Protein AF-U2PV22-F1 (afdb_monomer_lite)

Sequence (149 aa):
MSQPDRRPVLLIRPDGNERDARALDDHGIASATDPYLVTRPCDDPMPAHRFVGLLAAAGPQTALIITSPRTWGHLESVAGRGPLERALSSALDQRIRVLVTGRGTRGALPGPLAERAETAPNAEALVELLNGTVLPRLRALPVPAVDPV

Organism: NCBI:txid553198

pLDDT: mean 87.97, std 14.61, range [39.97, 97.81]

Secondary structure (DSSP, 8-state):
-PPP---PEEE--SS-HHHHHHHHHTTT--EEE---------S--HHHHHHHHHHHT--TT-EEEE--TTHHHHHHHHH-HHHHHHHHHHHHHTT-EEEEEHHHHHHTS-HHHHHHEEEESSHHHHHHHHHT--PPPPPPPPPP-----

InterPro domains:
  IPR036108 Tetrapyrrole biosynthesis, uroporphyrinogen III synthase superfamily [SSF69618] (8-135)

Radius of gyration: 22.02 Å; chains: 1; bounding box: 51×24×88 Å

Foldseek 3Di:
DDPPPQPEAEAADLDDSVVVCVVCVVVVHHYDYDHPDHDAADPDLVVLLVVLVCLLVAAQQAEAEEEDLVVPVRSCVRNNPVSNVNSPVNNVVRVHQYEYAPPSNLVSDDPSNSVRYDYDPHDVRSVVVVVPDDGDDPPPDPDPPDDDD

Structure (mmCIF, N/CA/C/O backbone):
data_AF-U2PV22-F1
#
_entry.id   AF-U2PV22-F1
#
loop_
_atom_site.group_PDB
_atom_site.id
_atom_site.type_symbol
_atom_site.label_atom_id
_atom_site.label_alt_id
_atom_site.label_comp_id
_atom_site.label_asym_id
_atom_site.label_entity_id
_atom_site.label_seq_id
_atom_site.pdbx_PDB_ins_code
_atom_site.Cartn_x
_atom_site.Cartn_y
_atom_site.Cartn_z
_atom_site.occupancy
_atom_site.B_iso_or_equiv
_atom_site.auth_seq_id
_atom_site.auth_comp_id
_atom_site.auth_asym_id
_atom_site.auth_atom_id
_atom_site.pdbx_PDB_model_num
ATOM 1 N N . MET A 1 1 ? 19.759 -4.604 -44.855 1.00 39.97 1 MET A N 1
ATOM 2 C CA . MET A 1 1 ? 18.825 -4.817 -43.731 1.00 39.97 1 MET A CA 1
ATOM 3 C C . MET A 1 1 ? 19.148 -3.769 -42.682 1.00 39.97 1 MET A C 1
ATOM 5 O O . MET A 1 1 ? 20.204 -3.862 -42.070 1.00 39.97 1 MET A O 1
ATOM 9 N N . SER A 1 2 ? 18.337 -2.718 -42.566 1.00 47.09 2 SER A N 1
ATOM 10 C CA . SER A 1 2 ? 18.538 -1.675 -41.554 1.00 47.09 2 SER A CA 1
ATOM 11 C C . SER A 1 2 ? 18.325 -2.287 -40.170 1.00 47.09 2 SER A C 1
ATOM 13 O O . SER A 1 2 ? 17.329 -2.983 -39.973 1.00 47.09 2 SER A O 1
ATOM 15 N N . GLN A 1 3 ? 19.275 -2.098 -39.248 1.00 56.53 3 GLN A N 1
ATOM 16 C CA . GLN A 1 3 ? 19.107 -2.537 -37.861 1.00 56.53 3 GLN A CA 1
ATOM 17 C C . GLN A 1 3 ? 17.791 -1.968 -37.310 1.00 56.53 3 GLN A C 1
ATOM 19 O O . GLN A 1 3 ? 17.496 -0.801 -37.587 1.00 56.53 3 GLN A O 1
ATOM 24 N N . PRO A 1 4 ? 17.002 -2.756 -36.554 1.00 55.16 4 PRO A N 1
ATOM 25 C CA . PRO A 1 4 ? 15.862 -2.205 -35.841 1.00 55.16 4 PRO A CA 1
ATOM 26 C C . PRO A 1 4 ? 16.376 -1.063 -34.967 1.00 55.16 4 PRO A C 1
ATOM 28 O O . PRO A 1 4 ? 17.375 -1.219 -34.266 1.00 55.16 4 PRO A O 1
ATOM 31 N N . ASP A 1 5 ? 15.732 0.091 -35.093 1.00 56.69 5 ASP A N 1
ATOM 32 C CA . ASP A 1 5 ? 16.011 1.322 -34.364 1.00 56.69 5 ASP A CA 1
ATOM 33 C C . ASP A 1 5 ? 15.972 1.019 -32.853 1.00 56.69 5 ASP A C 1
ATOM 35 O O . ASP A 1 5 ? 14.906 0.996 -32.236 1.00 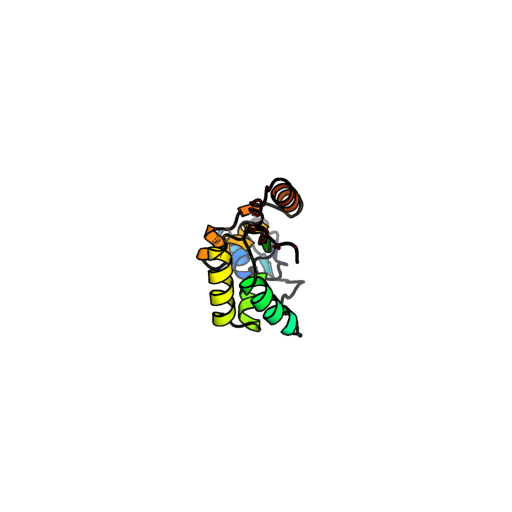56.69 5 ASP A O 1
ATOM 39 N N . ARG A 1 6 ? 17.131 0.667 -32.271 1.00 59.41 6 ARG A N 1
ATOM 40 C CA . ARG A 1 6 ? 17.318 0.316 -30.854 1.00 59.41 6 ARG A CA 1
ATOM 41 C C . ARG A 1 6 ? 17.215 1.589 -30.023 1.00 59.41 6 ARG A C 1
ATOM 43 O O . ARG A 1 6 ? 18.209 2.042 -29.465 1.00 59.41 6 ARG A O 1
ATOM 50 N N . ARG A 1 7 ? 16.035 2.203 -29.974 1.00 61.44 7 ARG A N 1
ATOM 51 C CA . ARG A 1 7 ? 15.789 3.349 -29.096 1.00 61.44 7 ARG A CA 1
ATOM 52 C C . ARG A 1 7 ? 15.934 2.856 -27.657 1.00 61.44 7 ARG A C 1
ATOM 54 O O . ARG A 1 7 ? 15.124 2.028 -27.240 1.00 61.44 7 ARG A O 1
ATOM 61 N N . PRO A 1 8 ? 16.968 3.290 -26.923 1.00 82.75 8 PRO A N 1
ATOM 62 C CA . PRO A 1 8 ? 17.209 2.773 -25.590 1.00 82.75 8 PRO A CA 1
ATOM 63 C C . PRO A 1 8 ? 16.099 3.259 -24.652 1.00 82.75 8 PRO A C 1
ATOM 65 O O . PRO A 1 8 ? 15.807 4.453 -24.588 1.00 82.75 8 PRO A O 1
ATOM 68 N N . VAL A 1 9 ? 15.469 2.332 -23.934 1.00 92.81 9 VAL A N 1
ATOM 69 C CA . VAL A 1 9 ? 14.504 2.641 -22.870 1.00 92.81 9 VAL A CA 1
ATOM 70 C C . VAL A 1 9 ? 15.265 2.891 -21.571 1.00 92.81 9 VAL A C 1
ATOM 72 O O . VAL A 1 9 ? 16.083 2.066 -21.172 1.00 92.81 9 VAL A O 1
ATOM 75 N N . LEU A 1 10 ? 14.989 4.004 -20.889 1.00 94.06 10 LEU A N 1
ATOM 76 C CA . LEU A 1 10 ? 15.550 4.275 -19.565 1.00 94.06 10 LEU A CA 1
ATOM 77 C C . LEU A 1 10 ? 14.578 3.821 -18.470 1.00 94.06 10 LEU A C 1
ATOM 79 O O . LEU A 1 10 ? 13.428 4.259 -18.425 1.00 94.06 10 LEU A O 1
ATOM 83 N N . LEU A 1 11 ? 15.050 2.956 -17.578 1.00 95.50 11 LEU A N 1
ATOM 84 C CA . LEU A 1 11 ? 14.308 2.435 -16.437 1.00 95.50 11 LEU A CA 1
ATOM 85 C C . LEU A 1 11 ? 14.779 3.144 -15.165 1.00 95.50 11 LEU A C 1
ATOM 87 O O . LEU A 1 11 ? 15.894 2.924 -14.698 1.00 95.50 11 LEU A O 1
ATOM 91 N N . ILE A 1 12 ? 13.919 4.011 -14.627 1.00 95.12 12 ILE A N 1
ATOM 92 C CA . ILE A 1 12 ? 14.259 4.939 -13.532 1.00 95.12 12 ILE A CA 1
ATOM 93 C C . ILE A 1 12 ? 13.533 4.632 -12.218 1.00 95.12 12 ILE A C 1
ATOM 95 O O . ILE A 1 12 ? 13.508 5.460 -11.303 1.00 95.12 12 ILE A O 1
ATOM 99 N N . ARG A 1 13 ? 12.857 3.481 -12.124 1.00 92.44 13 ARG A N 1
ATOM 100 C CA . ARG A 1 13 ? 12.053 3.155 -10.942 1.00 92.44 13 ARG A CA 1
ATOM 101 C C . ARG A 1 13 ? 12.965 2.917 -9.736 1.00 92.44 13 ARG A C 1
ATOM 103 O O . ARG A 1 13 ? 14.094 2.473 -9.917 1.00 92.44 13 ARG A O 1
ATOM 110 N N . PRO A 1 14 ? 12.481 3.129 -8.502 1.00 91.44 14 PRO A N 1
ATOM 111 C CA . PRO A 1 14 ? 13.245 2.753 -7.313 1.00 91.44 14 PRO A CA 1
ATOM 112 C C . PRO A 1 14 ? 13.442 1.236 -7.166 1.00 91.44 14 PRO A C 1
ATOM 114 O O . PRO A 1 14 ? 14.341 0.799 -6.460 1.00 91.44 14 PRO A O 1
ATOM 117 N N . ASP A 1 15 ? 12.583 0.431 -7.794 1.00 88.44 15 ASP A N 1
ATOM 118 C CA . ASP A 1 15 ? 12.596 -1.028 -7.747 1.00 88.44 15 ASP A CA 1
ATOM 119 C C . ASP A 1 15 ? 11.967 -1.641 -9.008 1.00 88.44 15 ASP A C 1
ATOM 121 O O . ASP A 1 15 ? 11.174 -1.010 -9.717 1.00 88.44 15 ASP A O 1
ATOM 125 N N . GLY A 1 16 ? 12.296 -2.908 -9.271 1.00 88.81 16 GLY A N 1
ATOM 126 C CA . GLY A 1 16 ? 11.682 -3.704 -10.334 1.00 88.81 16 GLY A CA 1
ATOM 127 C C . GLY A 1 16 ? 12.218 -3.435 -11.741 1.00 88.81 16 GLY A C 1
ATOM 128 O O . GLY A 1 16 ? 11.720 -4.051 -12.684 1.00 88.81 16 GLY A O 1
ATOM 129 N N . ASN A 1 17 ? 13.238 -2.582 -11.888 1.00 93.50 17 ASN A N 1
ATOM 130 C CA . ASN A 1 17 ? 13.869 -2.316 -13.182 1.00 93.50 17 ASN A CA 1
ATOM 131 C C . ASN A 1 17 ? 14.445 -3.594 -13.803 1.00 93.50 17 ASN A C 1
ATOM 133 O O . ASN A 1 17 ? 14.367 -3.758 -15.008 1.00 93.50 17 ASN A O 1
ATOM 137 N N . GLU A 1 18 ? 14.959 -4.542 -13.014 1.00 94.06 18 GLU A N 1
ATOM 138 C CA . GLU A 1 18 ? 15.535 -5.790 -13.534 1.00 94.06 18 GLU A CA 1
ATOM 139 C C . GLU A 1 18 ? 14.473 -6.677 -14.188 1.00 94.06 18 GLU A C 1
ATOM 141 O O . GLU A 1 18 ? 14.730 -7.327 -15.201 1.00 94.06 18 GLU A O 1
ATOM 146 N N . ARG A 1 19 ? 13.267 -6.710 -13.611 1.00 94.25 19 ARG A N 1
ATOM 147 C CA . ARG A 1 19 ? 12.131 -7.438 -14.183 1.00 94.25 19 ARG A CA 1
ATOM 148 C C . ARG A 1 19 ? 11.674 -6.779 -15.482 1.00 94.25 19 ARG A C 1
ATOM 150 O O . ARG A 1 19 ? 11.439 -7.485 -16.458 1.00 94.25 19 ARG A O 1
ATOM 157 N N . ASP A 1 20 ? 11.548 -5.456 -15.477 1.00 94.56 20 ASP A N 1
ATOM 158 C CA . ASP A 1 20 ? 11.103 -4.697 -16.646 1.00 94.56 20 ASP A CA 1
ATOM 159 C C . ASP A 1 20 ? 12.157 -4.765 -17.771 1.00 94.56 20 ASP A C 1
ATOM 161 O O . ASP A 1 20 ? 11.803 -4.973 -18.927 1.00 94.56 20 ASP A O 1
ATOM 165 N N . ALA A 1 21 ? 13.452 -4.716 -17.437 1.00 94.81 21 ALA A N 1
ATOM 166 C CA . ALA A 1 21 ? 14.562 -4.880 -18.376 1.00 94.81 21 ALA A CA 1
ATOM 167 C C . ALA A 1 21 ? 14.540 -6.250 -19.062 1.00 94.81 21 ALA A C 1
ATOM 169 O O . ALA A 1 21 ? 14.687 -6.317 -20.278 1.00 94.81 21 ALA A O 1
ATOM 170 N N . ARG A 1 22 ? 14.306 -7.333 -18.306 1.00 95.62 22 ARG A N 1
ATOM 171 C CA . ARG A 1 22 ? 14.160 -8.686 -18.874 1.00 95.62 22 ARG A CA 1
ATOM 172 C C . ARG A 1 22 ? 12.978 -8.771 -19.835 1.00 95.62 22 ARG A C 1
ATOM 174 O O . ARG A 1 22 ? 13.134 -9.278 -20.933 1.00 95.62 22 ARG A O 1
ATOM 181 N N . ALA A 1 23 ? 11.828 -8.217 -19.454 1.00 95.00 23 ALA A N 1
ATOM 182 C CA . ALA A 1 23 ? 10.655 -8.210 -20.324 1.00 95.00 23 ALA A CA 1
ATOM 183 C C . ALA A 1 23 ? 10.887 -7.405 -21.617 1.00 95.00 23 ALA A C 1
ATOM 185 O O . ALA A 1 23 ? 10.382 -7.772 -22.672 1.00 95.00 23 ALA A O 1
ATOM 186 N N . LEU A 1 24 ? 11.650 -6.309 -21.553 1.00 93.81 24 LEU A N 1
ATOM 187 C CA . LEU A 1 24 ? 12.046 -5.544 -22.738 1.00 93.81 24 LEU A CA 1
ATOM 188 C C . LEU A 1 24 ? 13.024 -6.332 -23.624 1.00 93.81 24 LEU A C 1
ATOM 190 O O . LEU A 1 24 ? 12.857 -6.346 -24.845 1.00 93.81 24 LEU A O 1
ATOM 194 N N . ASP A 1 25 ? 13.992 -7.021 -23.019 1.00 93.25 25 ASP A N 1
ATOM 195 C CA . ASP A 1 25 ? 14.964 -7.866 -23.723 1.00 93.25 25 ASP A CA 1
ATOM 196 C C . ASP A 1 25 ? 14.292 -9.047 -24.444 1.00 93.25 25 ASP A C 1
ATOM 198 O O . ASP A 1 25 ? 14.596 -9.300 -25.610 1.00 93.25 25 ASP A O 1
ATOM 202 N N . ASP A 1 26 ? 13.276 -9.668 -23.828 1.00 94.88 26 ASP A N 1
ATOM 203 C CA . ASP A 1 26 ? 12.441 -10.717 -24.442 1.00 94.88 26 ASP A CA 1
ATOM 204 C C . ASP A 1 26 ? 11.746 -10.244 -25.741 1.00 94.88 26 ASP A C 1
ATOM 206 O O . ASP A 1 26 ? 11.368 -11.049 -26.596 1.00 94.88 26 ASP A O 1
ATOM 210 N N . HIS A 1 27 ? 11.601 -8.927 -25.920 1.00 92.38 27 HIS A N 1
ATOM 211 C CA . HIS A 1 27 ? 11.053 -8.285 -27.117 1.00 92.38 27 HIS A CA 1
ATOM 212 C C . HIS A 1 27 ? 12.115 -7.589 -27.990 1.00 92.38 27 HIS A C 1
ATOM 214 O O . HIS A 1 27 ? 11.768 -6.878 -28.936 1.00 92.38 27 HIS A O 1
ATOM 220 N N . GLY A 1 28 ? 13.407 -7.787 -27.707 1.00 92.06 28 GLY A N 1
ATOM 221 C CA . GLY A 1 28 ? 14.520 -7.187 -28.447 1.00 92.06 28 GLY A CA 1
ATOM 222 C C . GLY A 1 28 ? 14.676 -5.676 -28.236 1.00 92.06 28 GLY A C 1
ATOM 223 O O . GLY A 1 28 ? 15.291 -5.001 -29.068 1.00 92.06 28 GLY A O 1
ATOM 224 N N . ILE A 1 29 ? 14.113 -5.132 -27.154 1.00 91.88 29 ILE A N 1
ATOM 225 C CA . ILE A 1 29 ? 14.158 -3.708 -26.820 1.00 91.88 29 ILE A CA 1
ATOM 226 C C . ILE A 1 29 ? 15.312 -3.463 -25.846 1.00 91.88 29 ILE A C 1
ATOM 228 O O . ILE A 1 29 ? 15.295 -3.908 -24.701 1.00 91.88 29 ILE A O 1
ATOM 232 N N . ALA A 1 30 ? 16.315 -2.706 -26.291 1.00 92.50 30 ALA A N 1
ATOM 233 C CA . ALA A 1 30 ? 17.436 -2.325 -25.442 1.00 92.50 30 ALA A CA 1
ATOM 234 C C . ALA A 1 30 ? 16.975 -1.392 -24.310 1.00 92.50 30 ALA A C 1
ATOM 236 O O . ALA A 1 30 ? 16.254 -0.420 -24.551 1.00 92.50 30 ALA A O 1
ATOM 237 N N . SER A 1 31 ? 17.437 -1.652 -23.087 1.00 94.38 31 SER A N 1
ATOM 238 C CA . SER A 1 31 ? 17.157 -0.801 -21.930 1.00 94.38 31 SER A CA 1
ATOM 239 C C . SER A 1 31 ? 18.395 -0.543 -21.073 1.00 94.38 31 SER A C 1
ATOM 241 O O . SER A 1 31 ? 19.327 -1.345 -21.040 1.00 94.38 31 SER A O 1
ATOM 243 N N . ALA A 1 32 ? 18.400 0.602 -20.393 1.00 94.00 32 ALA A N 1
ATOM 244 C CA . ALA A 1 32 ? 19.386 0.988 -19.393 1.00 94.00 32 ALA A CA 1
ATOM 245 C C . ALA A 1 32 ? 18.672 1.270 -18.067 1.00 94.00 32 ALA A C 1
ATOM 247 O O . ALA A 1 32 ? 17.592 1.856 -18.053 1.00 94.00 32 ALA A O 1
ATOM 248 N N . THR A 1 33 ? 19.268 0.847 -16.954 1.00 93.69 33 THR A N 1
ATOM 249 C CA . THR A 1 33 ? 18.731 1.079 -15.607 1.00 93.69 33 THR A CA 1
ATOM 250 C C . THR A 1 33 ? 19.492 2.224 -14.948 1.00 93.69 33 THR A C 1
ATOM 252 O O . THR A 1 33 ? 20.709 2.139 -14.815 1.00 93.69 33 THR A O 1
ATOM 255 N N . ASP A 1 34 ? 18.774 3.275 -14.550 1.00 93.19 34 ASP A N 1
ATOM 256 C CA . ASP A 1 34 ? 19.312 4.478 -13.896 1.00 93.19 34 ASP A CA 1
ATOM 257 C C . ASP A 1 34 ? 18.319 4.983 -12.824 1.00 93.19 34 ASP A C 1
ATOM 259 O O . ASP A 1 34 ? 17.513 5.883 -13.077 1.00 93.19 34 ASP A O 1
ATOM 263 N N . PRO A 1 35 ? 18.258 4.337 -11.644 1.00 92.19 35 PRO A N 1
ATOM 264 C CA . PRO A 1 35 ? 17.278 4.664 -10.615 1.00 92.19 35 PRO A CA 1
ATOM 265 C C . PRO A 1 35 ? 17.599 6.003 -9.938 1.00 92.19 35 PRO A C 1
ATOM 267 O O . PRO A 1 35 ? 18.647 6.163 -9.316 1.00 92.19 35 PRO A O 1
ATOM 270 N N . TYR A 1 36 ? 16.647 6.941 -9.958 1.00 91.50 36 TYR A N 1
ATOM 271 C CA . TYR A 1 36 ? 16.790 8.241 -9.276 1.00 91.50 36 TYR A CA 1
ATOM 272 C C . TYR A 1 36 ? 16.239 8.275 -7.851 1.00 91.50 36 TYR A C 1
ATOM 274 O O . TYR A 1 36 ? 16.369 9.278 -7.152 1.00 91.50 36 TYR A O 1
ATOM 282 N N . LEU A 1 37 ? 15.602 7.192 -7.411 1.00 91.69 37 LEU A N 1
ATOM 283 C CA . LEU A 1 37 ? 15.026 7.077 -6.081 1.00 91.69 37 LEU A CA 1
ATOM 284 C C . LEU A 1 37 ? 15.506 5.789 -5.431 1.00 91.69 37 LEU A C 1
ATOM 286 O O . LEU A 1 37 ? 15.515 4.734 -6.056 1.00 91.69 37 LEU A O 1
ATOM 290 N N . VAL A 1 38 ? 15.829 5.875 -4.145 1.00 89.81 38 VAL A N 1
ATOM 291 C CA . VAL A 1 38 ? 16.040 4.712 -3.285 1.00 89.81 38 VAL A CA 1
ATOM 292 C C . VAL A 1 38 ? 15.004 4.769 -2.180 1.00 89.81 38 VAL A C 1
ATOM 294 O O . VAL A 1 38 ? 14.802 5.803 -1.544 1.00 89.81 38 VAL A O 1
ATOM 297 N N . THR A 1 39 ? 14.340 3.647 -1.943 1.00 91.06 39 THR A N 1
ATOM 298 C CA . THR A 1 39 ? 13.381 3.509 -0.852 1.00 91.06 39 THR A CA 1
ATOM 299 C C . THR A 1 39 ? 13.976 2.629 0.229 1.00 91.06 39 THR A C 1
ATOM 301 O O . THR A 1 39 ? 14.392 1.508 -0.049 1.00 91.06 39 THR A O 1
ATOM 304 N N . ARG A 1 40 ? 13.969 3.122 1.464 1.00 91.88 40 ARG A N 1
ATOM 305 C CA . ARG A 1 40 ? 14.396 2.385 2.654 1.00 91.88 40 ARG A CA 1
ATOM 306 C C . ARG A 1 40 ? 13.424 2.655 3.804 1.00 91.88 40 ARG A C 1
ATOM 308 O O . ARG A 1 40 ? 12.727 3.675 3.756 1.00 91.88 40 ARG A O 1
ATOM 315 N N . PRO A 1 41 ? 13.355 1.784 4.821 1.00 92.62 41 PRO A N 1
ATOM 316 C CA . PRO A 1 41 ? 12.639 2.104 6.047 1.00 92.62 41 PRO A CA 1
ATOM 317 C C . PRO A 1 41 ? 13.163 3.397 6.689 1.00 92.62 41 PRO A C 1
ATOM 319 O O . PRO A 1 41 ? 14.330 3.761 6.512 1.00 92.62 41 PRO A O 1
ATOM 322 N N . CYS A 1 42 ? 12.293 4.091 7.423 1.00 91.00 42 CYS A N 1
ATOM 323 C CA . CYS A 1 42 ? 12.686 5.250 8.222 1.00 91.00 42 CYS A CA 1
ATOM 324 C C . CYS A 1 42 ? 13.706 4.845 9.297 1.00 91.00 42 CYS A C 1
ATOM 326 O O . CYS A 1 42 ? 13.631 3.739 9.825 1.00 91.00 42 CYS A O 1
ATOM 328 N N . ASP A 1 43 ? 14.619 5.760 9.636 1.00 93.06 43 ASP A N 1
ATOM 329 C CA . ASP A 1 43 ? 15.656 5.514 10.650 1.00 93.06 43 ASP A CA 1
ATOM 330 C C . ASP A 1 43 ? 15.070 5.328 12.058 1.00 93.06 43 ASP A C 1
ATOM 332 O O . ASP A 1 43 ? 15.569 4.517 12.833 1.00 93.06 43 ASP A O 1
ATOM 336 N N . ASP A 1 44 ? 13.995 6.053 12.382 1.00 94.94 44 ASP A N 1
ATOM 337 C CA . ASP A 1 44 ? 13.253 5.868 13.630 1.00 94.94 44 ASP A CA 1
ATOM 338 C C . ASP A 1 44 ? 12.272 4.686 13.496 1.00 94.94 44 ASP A C 1
ATOM 340 O O . ASP A 1 44 ? 11.326 4.771 12.701 1.00 94.94 44 ASP A O 1
ATOM 344 N N . PRO A 1 45 ? 12.437 3.601 14.280 1.00 94.12 45 PRO A N 1
ATOM 345 C CA . PRO A 1 45 ? 11.529 2.460 14.252 1.00 94.12 45 PRO A CA 1
ATOM 346 C C . PRO A 1 45 ? 10.234 2.696 15.045 1.00 94.12 45 PRO A C 1
ATOM 348 O O . PRO A 1 45 ? 9.258 1.959 14.882 1.00 94.12 45 PRO A O 1
ATOM 351 N N . MET A 1 46 ? 10.175 3.713 15.911 1.00 96.31 46 MET A N 1
ATOM 352 C CA . MET A 1 46 ? 9.042 3.924 16.815 1.00 96.31 46 MET A CA 1
ATOM 353 C C . MET A 1 46 ? 7.685 4.093 16.114 1.00 96.31 46 MET A C 1
ATOM 355 O O . MET A 1 46 ? 6.701 3.546 16.622 1.00 96.31 46 MET A O 1
ATOM 359 N N . PRO A 1 47 ? 7.562 4.787 14.965 1.00 95.62 47 PRO A N 1
ATOM 360 C CA . PRO A 1 47 ? 6.312 4.839 14.212 1.00 95.62 47 PRO A CA 1
ATOM 361 C C . PRO A 1 47 ? 5.792 3.455 13.807 1.00 95.62 47 PRO A C 1
ATOM 363 O O . PRO A 1 47 ? 4.588 3.221 13.890 1.00 95.62 47 PRO A O 1
ATOM 366 N N . ALA A 1 48 ? 6.676 2.527 13.431 1.00 96.00 48 ALA A N 1
ATOM 367 C CA . ALA A 1 48 ? 6.302 1.169 13.043 1.00 96.00 48 ALA A CA 1
ATOM 368 C C . ALA A 1 48 ? 5.736 0.381 14.237 1.00 96.00 48 ALA A C 1
ATOM 370 O O . ALA A 1 48 ? 4.680 -0.242 14.133 1.00 96.00 48 ALA A O 1
ATOM 371 N N . HIS A 1 49 ? 6.374 0.478 15.406 1.00 95.25 49 HIS A N 1
ATOM 372 C CA . HIS A 1 49 ? 5.869 -0.154 16.628 1.00 95.25 49 HIS A CA 1
ATOM 373 C C . HIS A 1 49 ? 4.550 0.467 17.112 1.00 95.25 49 HIS A C 1
ATOM 375 O O . HIS A 1 49 ? 3.637 -0.259 17.508 1.00 95.25 49 HIS A O 1
ATOM 381 N N . ARG A 1 50 ? 4.402 1.798 17.026 1.00 96.62 50 ARG A N 1
ATOM 382 C CA . ARG A 1 50 ? 3.123 2.470 17.317 1.00 96.62 50 ARG A CA 1
ATOM 383 C C . ARG A 1 50 ? 2.020 2.008 16.373 1.00 96.62 50 ARG A C 1
ATOM 385 O O . ARG A 1 50 ? 0.907 1.770 16.829 1.00 96.62 50 ARG A O 1
ATOM 392 N N . PHE A 1 51 ? 2.328 1.847 15.087 1.00 96.56 51 PHE A N 1
ATOM 393 C CA . PHE A 1 51 ? 1.371 1.332 14.114 1.00 96.56 51 PHE A CA 1
ATOM 394 C C . PHE A 1 51 ? 0.873 -0.068 14.490 1.00 96.56 51 PHE A C 1
ATOM 396 O O . PHE A 1 51 ? -0.330 -0.299 14.443 1.00 96.56 51 PHE A O 1
ATOM 403 N N . VAL A 1 52 ? 1.751 -0.975 14.937 1.00 97.38 52 VAL A N 1
ATOM 404 C CA . VAL A 1 52 ? 1.332 -2.305 15.425 1.00 97.38 52 VAL A CA 1
ATOM 405 C C . VAL A 1 52 ? 0.345 -2.187 16.590 1.00 97.38 52 VAL A C 1
ATOM 407 O O . VAL A 1 52 ? -0.675 -2.872 16.593 1.00 97.38 52 VAL A O 1
ATOM 410 N N . GLY A 1 53 ? 0.604 -1.292 17.548 1.00 95.56 53 GLY A N 1
ATOM 411 C CA . GLY A 1 53 ? -0.318 -1.033 18.660 1.00 95.56 53 GLY A CA 1
ATOM 412 C C . GLY A 1 53 ? -1.671 -0.475 18.206 1.00 95.56 53 GLY A C 1
ATOM 413 O O . GLY A 1 53 ? -2.714 -0.956 18.643 1.00 95.56 53 GLY A O 1
ATOM 414 N N . LEU A 1 54 ? -1.665 0.496 17.287 1.00 96.81 54 LEU A N 1
ATOM 415 C CA . LEU A 1 54 ? -2.885 1.071 16.708 1.00 96.81 54 LEU A CA 1
ATOM 416 C C . LEU A 1 54 ? -3.691 0.034 15.923 1.00 96.81 54 LEU A C 1
ATOM 418 O O . LEU A 1 54 ? -4.912 0.002 16.031 1.00 96.81 54 LEU A O 1
ATOM 422 N N . LEU A 1 55 ? -3.015 -0.828 15.161 1.00 96.25 55 LEU A N 1
ATOM 423 C CA . LEU A 1 55 ? -3.655 -1.896 14.404 1.00 96.25 55 LEU A CA 1
ATOM 424 C C . LEU A 1 55 ? -4.278 -2.938 15.341 1.00 96.25 55 LEU A C 1
ATOM 426 O O . LEU A 1 55 ? -5.410 -3.351 15.119 1.00 96.25 55 LEU A O 1
ATOM 430 N N . ALA A 1 56 ? -3.591 -3.309 16.425 1.00 95.12 56 ALA A N 1
ATOM 431 C CA . ALA A 1 56 ? -4.126 -4.235 17.422 1.00 95.12 56 ALA A CA 1
ATOM 432 C C . ALA A 1 56 ? -5.373 -3.688 18.142 1.00 95.12 56 ALA A C 1
ATOM 434 O O . ALA A 1 56 ? -6.250 -4.467 18.512 1.00 95.12 56 ALA A O 1
ATOM 435 N N . ALA A 1 57 ? -5.455 -2.365 18.316 1.00 94.75 57 ALA A N 1
ATOM 436 C CA . ALA A 1 57 ? -6.591 -1.666 18.917 1.00 94.75 57 ALA A CA 1
ATOM 437 C C . ALA A 1 57 ? -7.667 -1.233 17.901 1.00 94.75 57 ALA A C 1
ATOM 439 O O . ALA A 1 57 ? -8.652 -0.599 18.286 1.00 94.75 57 ALA A O 1
ATOM 440 N N . ALA A 1 58 ? -7.483 -1.525 16.610 1.00 94.81 58 ALA A N 1
ATOM 441 C CA . ALA A 1 58 ? -8.409 -1.108 15.567 1.00 94.81 58 ALA A CA 1
ATOM 442 C C . ALA A 1 58 ? -9.771 -1.797 15.723 1.00 94.81 58 ALA A C 1
ATOM 444 O O . ALA A 1 58 ? -9.862 -2.968 16.090 1.00 94.81 58 ALA A O 1
ATOM 445 N N . GLY A 1 59 ? -10.838 -1.062 15.415 1.00 91.94 59 GLY A N 1
ATOM 446 C CA . GLY A 1 59 ? -12.213 -1.541 15.536 1.00 91.94 59 GLY A CA 1
ATOM 447 C C . GLY A 1 59 ? -12.98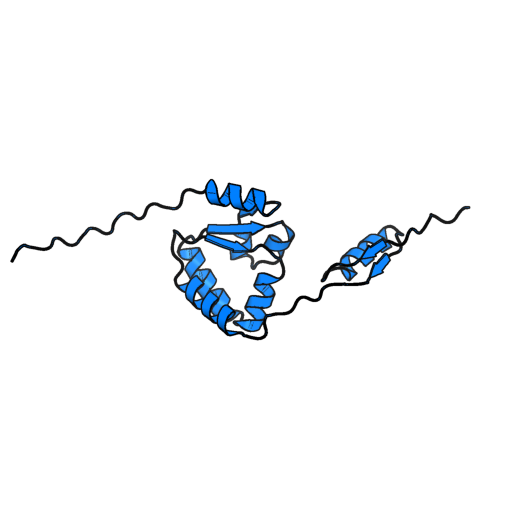3 -1.463 14.216 1.00 91.94 59 GLY A C 1
ATOM 448 O O . GLY A 1 59 ? -12.451 -0.987 13.214 1.00 91.94 59 GLY A O 1
ATOM 449 N N . PRO A 1 60 ? -14.276 -1.832 14.204 1.00 89.69 60 PRO A N 1
ATOM 450 C CA . PRO A 1 60 ? -15.093 -1.874 12.983 1.00 89.69 60 PRO A CA 1
ATOM 451 C C . PRO A 1 60 ? -15.228 -0.543 12.221 1.00 89.69 60 PRO A C 1
ATOM 453 O O . PRO A 1 60 ? -15.690 -0.528 11.083 1.00 89.69 60 PRO A O 1
ATOM 456 N N . GLN A 1 61 ? -14.866 0.585 12.842 1.00 88.00 61 GLN A N 1
ATOM 457 C CA . GLN A 1 61 ? -14.875 1.919 12.229 1.00 88.00 61 GLN A CA 1
ATOM 458 C C . GLN A 1 61 ? -13.504 2.360 11.694 1.00 88.00 61 GLN A C 1
ATOM 460 O O . GLN A 1 61 ? -13.364 3.471 11.190 1.00 88.00 61 GLN A O 1
ATOM 465 N N . TH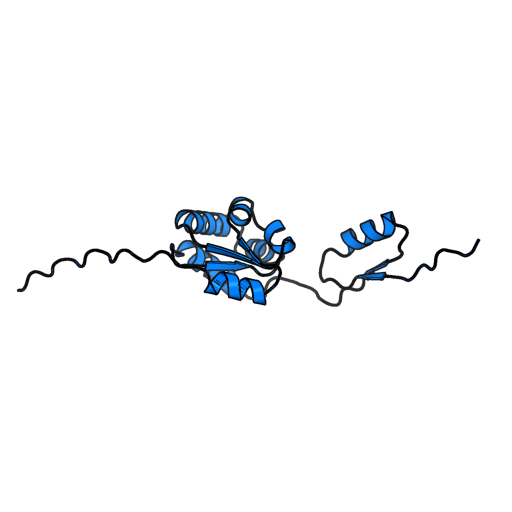R A 1 62 ? -12.479 1.518 11.800 1.00 92.88 62 THR A N 1
ATOM 466 C CA . THR A 1 62 ? -11.137 1.832 11.316 1.00 92.88 62 THR A CA 1
ATOM 467 C C . THR A 1 62 ? -10.990 1.433 9.849 1.00 92.88 62 THR A C 1
ATOM 469 O O . THR A 1 62 ? -11.339 0.318 9.451 1.00 92.88 62 THR A O 1
ATOM 472 N N . ALA A 1 63 ? -10.425 2.339 9.052 1.00 93.62 63 ALA A N 1
ATOM 473 C CA . ALA A 1 63 ? -9.959 2.063 7.701 1.00 93.62 63 ALA A CA 1
ATOM 474 C C . ALA A 1 63 ? -8.424 2.044 7.682 1.00 93.62 63 ALA A C 1
ATOM 476 O O . ALA A 1 63 ? -7.776 3.022 8.053 1.00 93.62 63 ALA A O 1
ATOM 477 N N . LEU A 1 64 ? -7.845 0.931 7.242 1.00 96.19 64 LEU A N 1
ATOM 478 C CA . LEU A 1 64 ? -6.429 0.807 6.933 1.00 96.19 64 LEU A CA 1
ATOM 479 C C . LEU A 1 64 ? -6.211 1.133 5.456 1.00 96.19 64 LEU A C 1
ATOM 481 O O . LEU A 1 64 ? -6.756 0.460 4.583 1.00 96.19 64 LEU A O 1
ATOM 485 N N . ILE A 1 65 ? -5.391 2.146 5.185 1.00 96.31 65 ILE A N 1
ATOM 486 C CA . ILE A 1 65 ? -5.074 2.603 3.832 1.00 96.31 65 ILE A CA 1
ATOM 487 C C . ILE A 1 65 ? -3.602 2.324 3.525 1.00 96.31 65 ILE A C 1
ATOM 489 O O . ILE A 1 65 ? -2.725 2.727 4.288 1.00 96.31 65 ILE A O 1
ATOM 493 N N . ILE A 1 66 ? -3.324 1.667 2.395 1.00 97.06 66 ILE A N 1
ATOM 494 C CA . ILE A 1 66 ? -1.956 1.370 1.946 1.00 97.06 66 ILE A CA 1
ATOM 495 C C . ILE A 1 66 ? -1.795 1.790 0.485 1.00 97.06 66 ILE A C 1
ATOM 497 O O . ILE A 1 66 ? -2.436 1.249 -0.411 1.00 97.06 66 ILE A O 1
ATOM 501 N N . THR A 1 67 ? -0.917 2.753 0.221 1.00 96.12 67 THR A N 1
ATOM 502 C CA . THR A 1 67 ? -0.795 3.385 -1.105 1.00 96.12 67 THR A CA 1
ATOM 503 C C . THR A 1 67 ? 0.488 3.030 -1.856 1.00 96.12 67 THR A C 1
ATOM 505 O O . THR A 1 67 ? 0.707 3.516 -2.963 1.00 96.12 67 THR A O 1
ATOM 508 N N . SER A 1 68 ? 1.342 2.177 -1.282 1.00 95.38 68 SER A N 1
ATOM 509 C CA . SER A 1 68 ? 2.613 1.771 -1.884 1.00 95.38 68 SER A CA 1
ATOM 510 C C . SER A 1 68 ? 2.888 0.280 -1.670 1.00 95.38 68 SER A C 1
ATOM 512 O O . SER A 1 68 ? 2.718 -0.211 -0.550 1.00 95.38 68 SER A O 1
ATOM 514 N N . PRO A 1 69 ? 3.408 -0.435 -2.688 1.00 95.06 69 PRO A N 1
ATOM 515 C CA . PRO A 1 69 ? 3.787 -1.845 -2.561 1.00 95.06 69 PRO A CA 1
ATOM 516 C C . PRO A 1 69 ? 4.921 -2.090 -1.562 1.00 95.06 69 PRO A C 1
ATOM 518 O O . PRO A 1 69 ? 5.122 -3.211 -1.116 1.00 95.06 69 PRO A O 1
ATOM 521 N N . ARG A 1 70 ? 5.660 -1.047 -1.178 1.00 94.06 70 ARG A N 1
ATOM 522 C CA . ARG A 1 70 ? 6.823 -1.161 -0.282 1.00 94.06 70 ARG A CA 1
ATOM 523 C C . ARG A 1 70 ? 6.440 -1.081 1.188 1.00 94.06 70 ARG A C 1
ATOM 525 O O . ARG A 1 70 ? 7.212 -1.499 2.045 1.00 94.06 70 ARG A O 1
ATOM 532 N N . THR A 1 71 ? 5.262 -0.528 1.485 1.00 95.25 71 THR A N 1
ATOM 533 C CA . THR A 1 71 ? 4.856 -0.185 2.850 1.00 95.25 71 THR A CA 1
ATOM 534 C C . THR A 1 71 ? 4.867 -1.399 3.766 1.00 95.25 71 THR A C 1
ATOM 536 O O . THR A 1 71 ? 5.439 -1.326 4.848 1.00 95.25 71 THR A O 1
ATOM 539 N N . TRP A 1 72 ? 4.272 -2.514 3.335 1.00 95.75 72 TRP A N 1
ATOM 540 C CA . TRP A 1 72 ? 4.120 -3.678 4.204 1.00 95.75 72 TRP A CA 1
ATOM 541 C C . TRP A 1 72 ? 5.449 -4.388 4.471 1.00 95.75 72 TRP A C 1
ATOM 543 O O . TRP A 1 72 ? 5.792 -4.614 5.626 1.00 95.75 72 TRP A O 1
ATOM 553 N N . GLY A 1 73 ? 6.247 -4.644 3.429 1.00 95.12 73 GLY A N 1
ATOM 554 C CA . GLY A 1 73 ? 7.569 -5.256 3.591 1.00 95.12 73 GLY A CA 1
ATOM 555 C C . GLY A 1 73 ? 8.517 -4.406 4.448 1.00 95.12 73 GLY A C 1
ATOM 556 O O . GLY A 1 73 ? 9.207 -4.934 5.319 1.00 95.12 73 GLY A O 1
ATOM 557 N N . HIS A 1 74 ? 8.512 -3.076 4.281 1.00 95.81 74 HIS A N 1
ATOM 558 C CA . HIS A 1 74 ? 9.284 -2.191 5.161 1.00 95.81 74 HIS A CA 1
ATOM 559 C C . HIS A 1 74 ? 8.776 -2.230 6.605 1.00 95.81 74 HIS A C 1
ATOM 561 O O . HIS A 1 74 ? 9.582 -2.302 7.533 1.00 95.81 74 HIS A O 1
ATOM 567 N N . LEU A 1 75 ? 7.459 -2.229 6.806 1.00 95.88 75 LEU A N 1
ATOM 568 C CA . LEU A 1 75 ? 6.863 -2.335 8.133 1.00 95.88 75 LEU A CA 1
ATOM 569 C C . LEU A 1 75 ? 7.247 -3.651 8.826 1.00 95.88 75 LEU A C 1
ATOM 571 O O . LEU A 1 75 ? 7.633 -3.623 9.991 1.00 95.88 75 LEU A O 1
ATOM 575 N N . GLU A 1 76 ? 7.217 -4.779 8.114 1.00 95.94 76 GLU A N 1
ATOM 576 C CA . GLU A 1 76 ? 7.664 -6.082 8.625 1.00 95.94 76 GLU A CA 1
ATOM 577 C C . GLU A 1 76 ? 9.143 -6.076 9.008 1.00 95.94 76 GLU A C 1
ATOM 579 O O . GLU A 1 76 ? 9.501 -6.612 10.059 1.00 95.94 76 GLU A O 1
ATOM 584 N N . SER A 1 77 ? 9.993 -5.448 8.189 1.00 95.50 77 SER A N 1
ATOM 585 C CA . SER A 1 77 ? 11.437 -5.386 8.445 1.00 95.50 77 SER A CA 1
ATOM 586 C C . SER A 1 77 ? 11.793 -4.608 9.718 1.00 95.50 77 SER A C 1
ATOM 588 O O . SER A 1 77 ? 12.802 -4.908 10.349 1.00 95.50 77 SER A O 1
ATOM 590 N N . VAL A 1 78 ? 10.954 -3.642 10.116 1.00 96.19 78 VAL A N 1
ATOM 591 C CA . VAL A 1 78 ? 11.181 -2.782 11.289 1.00 96.19 78 VAL A CA 1
ATOM 592 C C . VAL A 1 78 ? 10.424 -3.278 12.520 1.00 96.19 78 VAL A C 1
ATOM 594 O O . VAL A 1 78 ? 11.011 -3.457 13.582 1.00 96.19 78 VAL A O 1
ATOM 597 N N . ALA A 1 79 ? 9.115 -3.509 12.403 1.00 95.50 79 ALA A N 1
ATOM 598 C CA . ALA A 1 79 ? 8.270 -3.896 13.534 1.00 95.50 79 ALA A CA 1
ATOM 599 C C . ALA A 1 79 ? 8.348 -5.395 13.870 1.00 95.50 79 ALA A C 1
ATOM 601 O O . ALA A 1 79 ? 7.885 -5.818 14.933 1.00 95.50 79 ALA A O 1
ATOM 602 N N . GLY A 1 80 ? 8.919 -6.191 12.966 1.00 95.94 80 GLY A N 1
ATOM 603 C CA . GLY A 1 80 ? 8.922 -7.641 13.027 1.00 95.94 80 GLY A CA 1
ATOM 604 C C . GLY A 1 80 ? 7.624 -8.240 12.487 1.00 95.94 80 GLY A C 1
ATOM 605 O O . GLY A 1 80 ? 6.515 -7.802 12.799 1.00 95.94 80 GLY A O 1
ATOM 606 N N . ARG A 1 81 ? 7.770 -9.317 11.713 1.00 95.69 81 ARG A N 1
ATOM 607 C CA . ARG A 1 81 ? 6.653 -10.032 11.084 1.00 95.69 81 ARG A CA 1
ATOM 608 C C . ARG A 1 81 ? 5.630 -10.567 12.094 1.00 95.69 81 ARG A C 1
ATOM 610 O O . ARG A 1 81 ? 4.441 -10.323 11.946 1.00 95.69 81 ARG A O 1
ATOM 617 N N . GLY A 1 82 ? 6.081 -11.238 13.157 1.00 96.69 82 GLY A N 1
ATOM 618 C CA . GLY A 1 82 ? 5.188 -11.868 14.140 1.00 96.69 82 GLY A CA 1
ATOM 619 C C . GLY A 1 82 ? 4.258 -10.892 14.884 1.00 96.69 82 GLY A C 1
ATOM 620 O O . GLY A 1 82 ? 3.053 -11.140 14.945 1.00 96.69 82 GLY A O 1
ATOM 621 N N . PRO A 1 83 ? 4.768 -9.788 15.468 1.00 96.31 83 PRO A N 1
ATOM 622 C CA . PRO A 1 83 ? 3.921 -8.750 16.057 1.00 96.31 83 PRO A CA 1
ATOM 623 C C . PRO A 1 83 ? 2.903 -8.170 15.071 1.00 96.31 83 PRO A C 1
ATOM 625 O O . PRO A 1 83 ? 1.735 -8.011 15.429 1.00 96.31 83 PRO A O 1
ATOM 628 N N . LEU A 1 84 ? 3.329 -7.904 13.833 1.00 96.75 84 LEU A N 1
ATOM 629 C CA . LEU A 1 84 ? 2.462 -7.342 12.804 1.00 96.75 84 LEU A CA 1
ATOM 630 C C . LEU A 1 84 ? 1.354 -8.316 12.377 1.00 96.75 84 LEU A C 1
ATOM 632 O O . LEU A 1 84 ? 0.198 -7.912 12.304 1.00 96.75 84 LEU A O 1
ATOM 636 N N . GLU A 1 85 ? 1.674 -9.595 12.161 1.00 95.94 85 GLU A N 1
ATOM 637 C CA . GLU A 1 85 ? 0.696 -10.636 11.812 1.00 95.94 85 GLU A CA 1
ATOM 638 C C . GLU A 1 85 ? -0.376 -10.804 12.900 1.00 95.94 85 GLU A C 1
ATOM 640 O O . GLU A 1 85 ? -1.564 -10.892 12.587 1.00 95.94 85 GLU A O 1
ATOM 645 N N . ARG A 1 86 ? 0.009 -10.779 14.185 1.00 97.00 86 ARG A N 1
ATOM 646 C CA . ARG A 1 86 ? -0.954 -10.855 15.300 1.00 97.00 86 ARG A CA 1
ATOM 647 C C . ARG A 1 86 ? -1.877 -9.640 15.355 1.00 97.00 86 ARG A C 1
ATOM 649 O O . ARG A 1 86 ? -3.087 -9.803 15.506 1.00 97.00 86 ARG A O 1
ATOM 656 N N . ALA A 1 87 ? -1.321 -8.435 15.222 1.00 97.12 87 ALA A N 1
ATOM 657 C CA . ALA A 1 87 ? -2.113 -7.207 15.199 1.00 97.12 87 ALA A CA 1
ATOM 658 C C . ALA A 1 87 ? -3.070 -7.177 13.998 1.00 97.12 87 ALA A C 1
ATOM 660 O O . ALA A 1 87 ? -4.239 -6.830 14.150 1.00 97.12 87 ALA A O 1
ATOM 661 N N . LEU A 1 88 ? -2.594 -7.612 12.828 1.00 96.31 88 LEU A N 1
ATOM 662 C CA . LEU A 1 88 ? -3.400 -7.741 11.622 1.00 96.31 88 LEU A CA 1
ATOM 663 C C . LEU A 1 88 ? -4.562 -8.717 11.820 1.00 96.31 88 LEU A C 1
ATOM 665 O O . LEU A 1 88 ? -5.690 -8.371 11.484 1.00 96.31 88 LEU A O 1
ATOM 669 N N . SER A 1 89 ? -4.308 -9.907 12.372 1.00 95.81 89 SER A N 1
ATOM 670 C CA . SER A 1 89 ? -5.364 -10.892 12.631 1.00 95.81 89 SER A CA 1
ATOM 671 C C . SER A 1 89 ? -6.472 -10.294 13.500 1.00 95.81 89 SER A C 1
ATOM 673 O O . SER A 1 89 ? -7.634 -10.328 13.105 1.00 95.81 89 SER A O 1
ATOM 675 N N . SER A 1 90 ? -6.101 -9.653 14.616 1.00 95.38 90 SER A N 1
ATOM 676 C CA . SER A 1 90 ? -7.050 -8.966 15.505 1.00 95.38 90 SER A CA 1
ATOM 677 C C . SER A 1 90 ? -7.883 -7.923 14.750 1.00 95.38 90 SER A C 1
ATOM 679 O O . SER A 1 90 ? -9.110 -7.919 14.829 1.00 95.38 90 SER A O 1
ATOM 681 N N . ALA A 1 91 ? -7.237 -7.074 13.949 1.00 96.25 91 ALA A N 1
ATOM 682 C CA . ALA A 1 91 ? -7.928 -6.047 13.176 1.00 96.25 91 ALA A CA 1
ATOM 683 C C . ALA A 1 91 ? -8.900 -6.642 12.137 1.00 96.25 91 ALA A C 1
ATOM 685 O O . ALA A 1 91 ? -10.031 -6.172 11.982 1.00 96.25 91 ALA A O 1
ATOM 686 N N . LEU A 1 92 ? -8.490 -7.695 11.424 1.00 95.50 92 LEU A N 1
ATOM 687 C CA . LEU A 1 92 ? -9.334 -8.361 10.430 1.00 95.50 92 LEU A CA 1
ATOM 688 C C . LEU A 1 92 ? -10.546 -9.060 11.064 1.00 95.50 92 LEU A C 1
ATOM 690 O O . LEU A 1 92 ? -11.623 -9.059 10.452 1.00 95.50 92 LEU A O 1
ATOM 694 N N . ASP A 1 93 ? -10.398 -9.590 12.281 1.00 95.12 93 ASP A N 1
ATOM 695 C CA . ASP A 1 93 ? -11.493 -10.151 13.083 1.00 95.12 93 ASP A CA 1
ATOM 696 C C . ASP A 1 93 ? -12.491 -9.066 13.510 1.00 95.12 93 ASP A C 1
ATOM 698 O O . ASP A 1 93 ? -13.706 -9.275 13.453 1.00 95.12 93 ASP A O 1
ATOM 702 N N . GLN A 1 94 ? -11.998 -7.861 13.818 1.00 94.38 94 GLN A N 1
ATOM 703 C CA . GLN A 1 94 ? -12.824 -6.667 14.047 1.00 94.38 94 GLN A CA 1
ATOM 704 C C . GLN A 1 94 ? -13.444 -6.092 12.766 1.00 94.38 94 GLN A C 1
ATOM 706 O O . GLN A 1 94 ? -14.180 -5.106 12.820 1.00 94.38 94 GLN A O 1
ATOM 711 N N . ARG A 1 95 ? -13.197 -6.719 11.609 1.00 93.31 95 ARG A N 1
ATOM 712 C CA . ARG A 1 95 ? -13.723 -6.314 10.299 1.00 93.31 95 ARG A CA 1
ATOM 713 C C . ARG A 1 95 ? -13.380 -4.865 9.946 1.00 93.31 95 ARG A C 1
ATOM 715 O O . ARG A 1 95 ? -14.225 -4.151 9.405 1.00 93.31 95 ARG A O 1
ATOM 722 N N . ILE A 1 96 ? -12.139 -4.449 10.219 1.00 94.19 96 ILE A N 1
ATOM 723 C CA . ILE A 1 96 ? -11.627 -3.182 9.685 1.00 94.19 96 ILE A CA 1
ATOM 724 C C . ILE A 1 96 ? -11.790 -3.140 8.162 1.00 94.19 96 ILE A C 1
ATOM 726 O O . ILE A 1 96 ? -11.771 -4.175 7.484 1.00 94.19 96 ILE A O 1
ATOM 730 N N . ARG A 1 97 ? -11.910 -1.936 7.609 1.00 93.44 97 ARG A N 1
ATOM 731 C CA . ARG A 1 97 ? -11.843 -1.747 6.158 1.00 93.44 97 ARG A CA 1
ATOM 732 C C . ARG A 1 97 ? -10.394 -1.659 5.722 1.00 93.44 97 ARG A C 1
ATOM 734 O O . ARG A 1 97 ? -9.568 -1.082 6.421 1.00 93.44 97 ARG A O 1
ATOM 741 N N . VAL A 1 98 ? -10.092 -2.226 4.563 1.00 96.12 98 VAL A N 1
ATOM 742 C CA . VAL A 1 98 ? -8.746 -2.236 3.993 1.00 96.12 98 VAL A CA 1
ATOM 743 C C . VAL A 1 98 ? -8.849 -1.687 2.585 1.00 96.12 98 VAL A C 1
ATOM 745 O O . VAL A 1 98 ? -9.546 -2.258 1.750 1.00 96.12 98 VAL A O 1
ATOM 748 N N . LEU A 1 99 ? -8.163 -0.582 2.321 1.00 96.62 99 LEU A N 1
ATOM 749 C CA . LEU A 1 99 ? -8.177 0.080 1.026 1.00 96.62 99 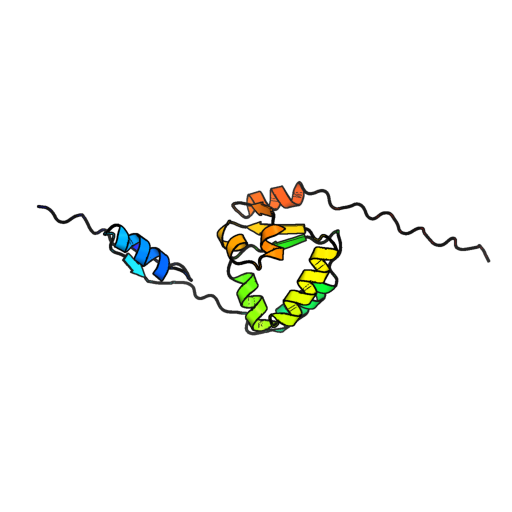LEU A CA 1
ATOM 750 C C . LEU A 1 99 ? -6.753 0.273 0.522 1.00 96.62 99 LEU A C 1
ATOM 752 O O . LEU A 1 99 ? -5.844 0.604 1.288 1.00 96.62 99 LEU A O 1
ATOM 756 N N . VAL A 1 100 ? -6.550 0.076 -0.777 1.00 97.81 100 VAL A N 1
ATOM 757 C CA . VAL A 1 100 ? -5.222 0.167 -1.383 1.00 97.81 100 VAL A CA 1
ATOM 758 C C . VAL A 1 100 ? -5.217 0.917 -2.702 1.00 97.81 100 VAL A C 1
ATOM 760 O O . VAL A 1 100 ? -6.180 0.862 -3.466 1.00 97.81 100 VAL A O 1
ATOM 763 N N . THR A 1 101 ? -4.094 1.570 -3.003 1.00 97.00 101 THR A N 1
ATOM 764 C CA . THR A 1 101 ? -3.865 2.204 -4.309 1.00 97.00 101 THR A CA 1
ATOM 765 C C . THR A 1 101 ? -3.093 1.268 -5.232 1.00 97.00 101 THR A C 1
ATOM 767 O O . THR A 1 101 ? -1.919 0.980 -5.009 1.00 97.00 101 THR A O 1
ATOM 770 N N . GLY A 1 102 ? -3.734 0.832 -6.311 1.00 94.88 102 GLY A N 1
ATOM 771 C CA . GLY A 1 102 ? -3.125 0.078 -7.397 1.00 94.88 102 GLY A CA 1
ATOM 772 C C . GLY A 1 102 ? -2.944 -1.416 -7.116 1.00 94.88 102 GLY A C 1
ATOM 773 O O . GLY A 1 102 ? -2.765 -1.874 -5.986 1.00 94.88 102 GLY A O 1
ATOM 774 N N . ARG A 1 103 ? -2.936 -2.203 -8.200 1.00 94.44 103 ARG A N 1
ATOM 775 C CA . ARG A 1 103 ? -2.750 -3.665 -8.135 1.00 94.44 103 ARG A CA 1
ATOM 776 C C . ARG A 1 103 ? -1.376 -4.064 -7.600 1.00 94.44 103 ARG A C 1
ATOM 778 O O . ARG A 1 103 ? -1.271 -5.087 -6.936 1.00 94.44 103 ARG A O 1
ATOM 785 N N . GLY A 1 104 ? -0.347 -3.259 -7.872 1.00 94.19 104 GLY A N 1
ATOM 786 C CA . GLY A 1 104 ? 1.000 -3.492 -7.350 1.00 94.19 104 GLY A CA 1
ATOM 787 C C . GLY A 1 104 ? 1.022 -3.487 -5.825 1.00 94.19 104 GLY A C 1
ATOM 788 O O . GLY A 1 104 ? 1.576 -4.401 -5.226 1.00 94.19 104 GLY A O 1
ATOM 789 N N . THR A 1 105 ? 0.344 -2.517 -5.201 1.00 96.50 105 THR A N 1
ATOM 790 C CA . THR A 1 105 ? 0.237 -2.448 -3.741 1.00 96.50 105 THR A CA 1
ATOM 791 C C . THR A 1 105 ? -0.500 -3.649 -3.183 1.00 96.50 105 THR A C 1
ATOM 793 O O . THR A 1 105 ? 0.030 -4.309 -2.300 1.00 96.50 105 THR A O 1
ATOM 796 N N . ARG A 1 106 ? -1.667 -3.993 -3.746 1.00 97.44 106 ARG A N 1
ATOM 797 C CA . ARG A 1 106 ? -2.418 -5.187 -3.332 1.00 97.44 106 ARG A CA 1
ATOM 798 C C . ARG A 1 106 ? -1.582 -6.465 -3.420 1.00 97.44 106 ARG A C 1
ATOM 800 O O . ARG A 1 106 ? -1.623 -7.274 -2.503 1.00 97.44 106 ARG A O 1
ATOM 807 N N . GLY A 1 107 ? -0.839 -6.636 -4.513 1.00 96.62 107 GLY A N 1
ATOM 808 C CA . GLY A 1 107 ? -0.017 -7.822 -4.759 1.00 96.62 107 GLY A CA 1
ATOM 809 C C . GLY A 1 107 ? 1.187 -7.967 -3.826 1.00 96.62 107 GLY A C 1
ATOM 810 O O . GLY A 1 107 ? 1.751 -9.051 -3.752 1.00 96.62 107 GLY A O 1
ATOM 811 N N . ALA A 1 108 ? 1.571 -6.904 -3.117 1.00 95.62 108 ALA A N 1
ATOM 812 C CA . ALA A 1 108 ? 2.654 -6.925 -2.137 1.00 95.62 108 ALA A CA 1
ATOM 813 C C . ALA A 1 108 ? 2.174 -7.176 -0.693 1.00 95.62 108 ALA A C 1
ATOM 815 O O . ALA A 1 108 ? 2.993 -7.212 0.224 1.00 95.62 108 ALA A O 1
ATOM 816 N N . LEU A 1 109 ? 0.862 -7.315 -0.469 1.00 96.88 109 LEU A N 1
ATOM 817 C CA . LEU A 1 109 ? 0.291 -7.556 0.857 1.00 96.88 109 LEU A CA 1
ATOM 818 C C . LEU A 1 109 ? 0.253 -9.053 1.199 1.00 96.88 109 LEU A C 1
ATOM 820 O O . LEU A 1 109 ? 0.140 -9.888 0.299 1.00 96.88 109 LEU A O 1
ATOM 824 N N . PRO A 1 110 ? 0.267 -9.416 2.496 1.00 95.69 110 PRO A N 1
ATOM 825 C CA . PRO A 1 110 ? 0.027 -10.788 2.920 1.00 95.69 110 PRO A CA 1
ATOM 826 C C . PRO A 1 110 ? -1.386 -11.224 2.519 1.00 95.69 110 PRO A C 1
ATOM 828 O O . PRO A 1 110 ? -2.319 -10.419 2.556 1.00 95.69 110 PRO A O 1
ATOM 831 N N . GLY A 1 111 ? -1.548 -12.507 2.179 1.00 95.44 111 GLY A N 1
ATOM 832 C CA . GLY A 1 111 ? -2.789 -13.079 1.632 1.00 95.44 111 GLY A CA 1
ATOM 833 C C . GLY A 1 111 ? -4.074 -12.614 2.333 1.00 95.44 111 GLY A C 1
ATOM 834 O O . GLY A 1 111 ? -4.907 -11.999 1.669 1.00 95.44 111 GLY A O 1
ATOM 835 N N . PRO A 1 112 ? -4.206 -12.771 3.667 1.00 94.38 112 PRO A N 1
ATOM 836 C CA . PRO A 1 112 ? -5.413 -12.357 4.388 1.00 94.38 112 PRO A CA 1
ATOM 837 C C . PRO A 1 112 ? -5.761 -10.870 4.230 1.00 94.38 112 PRO A C 1
ATOM 839 O O . PRO A 1 112 ? -6.932 -10.499 4.159 1.00 94.38 112 PRO A O 1
ATOM 842 N N . LEU A 1 113 ? -4.748 -10.002 4.153 1.00 95.56 113 LEU A N 1
ATOM 843 C CA . LEU A 1 113 ? -4.946 -8.569 3.955 1.00 95.56 113 LEU A CA 1
ATOM 844 C C . LEU A 1 113 ? -5.257 -8.251 2.484 1.00 95.56 113 LEU A C 1
ATOM 846 O O . LEU A 1 113 ? -6.154 -7.458 2.205 1.00 95.56 113 LEU A O 1
ATOM 850 N N . ALA A 1 114 ? -4.565 -8.899 1.542 1.00 96.81 114 ALA A N 1
ATOM 851 C CA . ALA A 1 114 ? -4.790 -8.748 0.104 1.00 96.81 114 ALA A CA 1
ATOM 852 C C . ALA A 1 114 ? -6.193 -9.211 -0.333 1.00 96.81 114 ALA A C 1
ATOM 854 O O . ALA A 1 114 ? -6.791 -8.625 -1.239 1.00 96.81 114 ALA A O 1
ATOM 855 N N . GLU A 1 115 ? -6.732 -10.252 0.301 1.00 96.25 115 GLU A N 1
ATOM 856 C CA . GLU A 1 115 ? -8.082 -10.770 0.058 1.00 96.25 115 GLU A CA 1
ATOM 857 C C . GLU A 1 115 ? -9.165 -9.777 0.492 1.00 96.25 115 GLU A C 1
ATOM 859 O O . GLU A 1 115 ? -10.164 -9.615 -0.207 1.00 96.25 115 GLU A O 1
ATOM 864 N N . ARG A 1 116 ? -8.945 -9.070 1.607 1.00 94.50 116 ARG A N 1
ATOM 865 C CA . ARG A 1 116 ? -9.879 -8.082 2.174 1.00 94.50 116 ARG A CA 1
ATOM 866 C C . ARG A 1 116 ? -9.737 -6.677 1.578 1.00 94.50 116 ARG A C 1
ATOM 868 O O . ARG A 1 116 ? -10.582 -5.830 1.847 1.00 94.50 116 ARG A O 1
ATOM 875 N N . ALA A 1 117 ? -8.684 -6.423 0.801 1.00 96.38 117 ALA A N 1
ATOM 876 C CA . ALA A 1 117 ? -8.375 -5.103 0.267 1.00 96.38 117 ALA A CA 1
ATOM 877 C C . ALA A 1 117 ? -9.266 -4.703 -0.921 1.00 96.38 117 ALA A C 1
ATOM 879 O O . ALA A 1 117 ? -9.247 -5.333 -1.984 1.00 96.38 117 ALA A O 1
ATOM 880 N N . GLU A 1 118 ? -9.953 -3.572 -0.787 1.00 96.12 118 GLU A N 1
ATOM 881 C CA . GLU A 1 118 ? -10.577 -2.861 -1.901 1.00 96.12 118 GLU A CA 1
ATOM 882 C C . GLU A 1 118 ? -9.523 -2.017 -2.626 1.00 96.12 118 GLU A C 1
ATOM 884 O O . GLU A 1 118 ? -8.715 -1.330 -2.003 1.00 96.12 118 GLU A O 1
ATOM 889 N N . THR A 1 119 ? -9.478 -2.095 -3.957 1.00 96.81 119 THR A N 1
ATOM 890 C CA . THR A 1 119 ? -8.409 -1.475 -4.758 1.00 96.81 119 THR A CA 1
ATOM 891 C C . THR A 1 119 ? -8.941 -0.307 -5.569 1.00 96.81 119 THR A C 1
ATOM 893 O O . THR A 1 119 ? -9.795 -0.500 -6.430 1.00 96.81 119 THR A O 1
ATOM 896 N N . ALA A 1 120 ? -8.361 0.870 -5.363 1.00 96.12 120 ALA A N 1
ATOM 897 C CA . ALA A 1 120 ? -8.555 2.033 -6.218 1.00 96.12 120 ALA A CA 1
ATOM 898 C C . ALA A 1 120 ? -7.378 2.182 -7.202 1.00 96.12 120 ALA A C 1
ATOM 900 O O . ALA A 1 120 ? -6.244 1.845 -6.852 1.00 96.12 120 ALA A O 1
ATOM 901 N N . PRO A 1 121 ? -7.593 2.671 -8.435 1.00 93.44 121 PRO A N 1
ATOM 902 C CA . PRO A 1 121 ? -6.523 2.827 -9.425 1.00 93.44 121 PRO A CA 1
ATOM 903 C C . PRO A 1 121 ? -5.512 3.933 -9.080 1.00 93.44 121 PRO A C 1
ATOM 905 O O . PRO A 1 121 ? -4.346 3.819 -9.452 1.00 93.44 121 PRO A O 1
ATOM 908 N N . ASN A 1 122 ? -5.941 4.979 -8.373 1.00 92.12 122 ASN A N 1
ATOM 909 C CA . ASN A 1 122 ? -5.140 6.143 -7.990 1.00 92.12 122 ASN A CA 1
ATOM 910 C C . ASN A 1 122 ? -5.635 6.722 -6.649 1.00 92.12 122 ASN A C 1
ATOM 912 O O . ASN A 1 122 ? -6.515 6.147 -6.002 1.00 92.12 122 ASN A O 1
ATOM 916 N N . ALA A 1 123 ? -5.020 7.818 -6.202 1.00 91.56 123 ALA A N 1
ATOM 917 C CA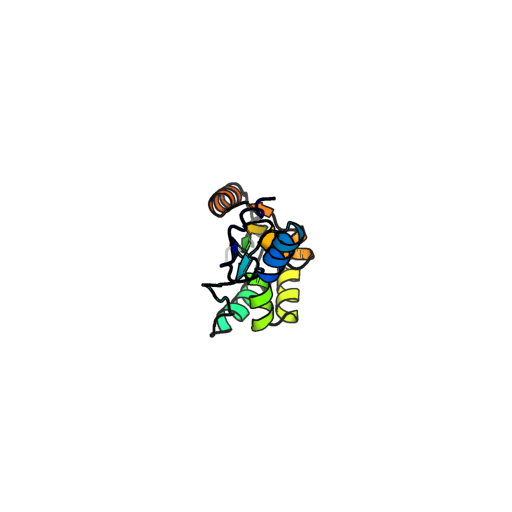 . ALA A 1 123 ? -5.361 8.455 -4.936 1.00 91.56 123 ALA A CA 1
ATOM 918 C C . ALA A 1 123 ? -6.731 9.151 -4.986 1.00 91.56 123 ALA A C 1
ATOM 920 O O . ALA A 1 123 ? -7.465 9.078 -4.005 1.00 91.56 123 ALA A O 1
ATOM 921 N N . GLU A 1 124 ? -7.112 9.762 -6.112 1.00 93.56 124 GLU A N 1
ATOM 922 C CA . GLU A 1 124 ? -8.421 10.411 -6.250 1.00 93.56 124 GLU A CA 1
ATOM 923 C C . GLU A 1 124 ? -9.564 9.400 -6.089 1.00 93.56 124 GLU A C 1
ATOM 925 O O . GLU A 1 124 ? -10.432 9.568 -5.235 1.00 93.56 124 GLU A O 1
ATOM 930 N N . ALA A 1 125 ? -9.507 8.285 -6.819 1.00 93.06 125 ALA A N 1
ATOM 931 C CA . ALA A 1 125 ? -10.504 7.222 -6.719 1.00 93.06 125 ALA A CA 1
ATOM 932 C C . ALA A 1 125 ? -10.502 6.543 -5.339 1.00 93.06 125 ALA A C 1
ATOM 934 O O . ALA A 1 125 ? -11.529 6.044 -4.885 1.00 93.06 125 ALA A O 1
ATOM 935 N N . LEU A 1 126 ? -9.356 6.518 -4.647 1.00 93.94 126 LEU A N 1
ATOM 936 C CA . LEU A 1 126 ? -9.279 6.021 -3.273 1.00 93.94 126 LEU A CA 1
ATOM 937 C C . LEU A 1 126 ? -10.053 6.929 -2.308 1.00 93.94 126 LEU A C 1
ATOM 939 O O . LEU A 1 126 ? -10.732 6.426 -1.415 1.00 93.94 126 LEU A O 1
ATOM 943 N N . VAL A 1 127 ? -9.969 8.250 -2.490 1.00 92.19 127 VAL A N 1
ATOM 944 C CA . VAL A 1 127 ? -10.733 9.225 -1.699 1.00 92.19 127 VAL A CA 1
ATOM 945 C C . VAL A 1 127 ? -12.229 9.092 -1.975 1.00 92.19 127 VAL A C 1
ATOM 947 O O . VAL A 1 127 ? -13.017 9.079 -1.031 1.00 92.19 127 VAL A O 1
ATOM 950 N N . GLU A 1 128 ? -12.631 8.939 -3.237 1.00 90.94 128 GLU A N 1
ATOM 951 C CA . GLU A 1 128 ? -14.032 8.685 -3.600 1.00 90.94 128 GLU A CA 1
ATOM 952 C C . GLU A 1 128 ? -14.562 7.405 -2.946 1.00 90.94 128 GLU A C 1
ATOM 954 O O . GLU A 1 128 ? -15.635 7.417 -2.341 1.00 90.94 128 GLU A O 1
ATOM 959 N N . LEU A 1 129 ? -13.782 6.322 -2.993 1.00 88.31 129 LEU A N 1
ATOM 960 C CA . LEU A 1 129 ? -14.121 5.054 -2.353 1.00 88.31 129 LEU A CA 1
ATOM 961 C C . LEU A 1 129 ? -14.263 5.204 -0.831 1.00 88.31 129 LEU A C 1
ATOM 963 O O . LEU A 1 129 ? -15.220 4.699 -0.242 1.00 88.31 129 LEU A O 1
ATOM 967 N N . LEU A 1 130 ? -13.341 5.928 -0.192 1.00 88.19 130 LEU A N 1
ATOM 968 C CA . LEU A 1 130 ? -13.387 6.186 1.244 1.00 88.19 130 LEU A CA 1
ATOM 969 C C . LEU A 1 130 ? -14.631 7.001 1.630 1.00 88.19 130 LEU A C 1
ATOM 971 O O . LEU A 1 130 ? -15.337 6.630 2.563 1.00 88.19 130 L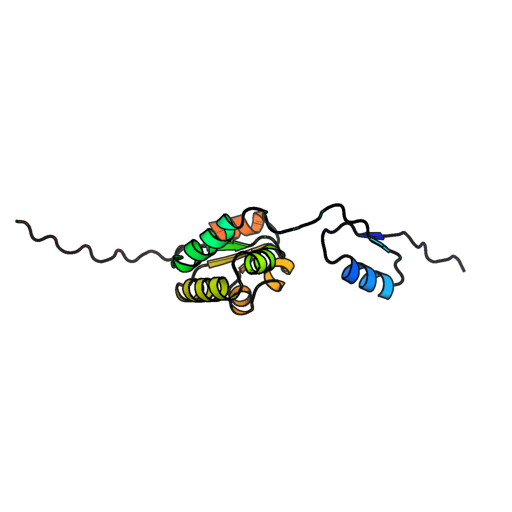EU A O 1
ATOM 975 N N . ASN A 1 131 ? -14.935 8.066 0.886 1.00 86.00 131 ASN A N 1
ATOM 976 C CA . ASN A 1 131 ? -16.087 8.932 1.149 1.00 86.00 131 ASN A CA 1
ATOM 977 C C . ASN A 1 131 ? -17.428 8.255 0.835 1.00 86.00 131 ASN A C 1
ATOM 979 O O . ASN A 1 131 ? -18.427 8.526 1.498 1.00 86.00 131 ASN A O 1
ATOM 983 N N . GLY A 1 132 ? -17.458 7.355 -0.150 1.00 78.44 132 GLY A N 1
ATOM 984 C CA . GLY A 1 132 ? -18.623 6.526 -0.462 1.00 78.44 132 GLY A CA 1
ATOM 985 C C . GLY A 1 132 ? -18.866 5.396 0.544 1.00 78.44 132 GLY A C 1
ATOM 986 O O . GLY A 1 132 ? -19.887 4.712 0.467 1.00 78.44 132 GLY A O 1
ATOM 987 N N . THR A 1 133 ? -17.951 5.176 1.493 1.00 71.38 133 THR A N 1
ATOM 988 C CA . THR A 1 133 ? -18.038 4.071 2.449 1.00 71.38 133 THR A CA 1
ATOM 989 C C . THR A 1 133 ? -18.847 4.456 3.688 1.00 71.38 133 THR A C 1
ATOM 991 O O . THR A 1 133 ? -18.442 5.291 4.493 1.00 71.38 133 THR A O 1
ATOM 994 N N . VAL A 1 134 ? -19.970 3.767 3.910 1.00 67.75 134 VAL A N 1
ATOM 995 C CA . VAL A 1 134 ? -20.714 3.841 5.177 1.00 67.75 134 VAL A CA 1
ATOM 996 C C . VAL A 1 134 ? -20.059 2.910 6.198 1.00 67.75 134 VAL A C 1
ATOM 998 O O . VAL A 1 134 ? -20.056 1.689 6.026 1.00 67.75 134 VAL A O 1
ATOM 1001 N N . LEU A 1 135 ? -19.513 3.473 7.277 1.00 64.50 135 LEU A N 1
ATOM 1002 C CA . LEU A 1 135 ? -18.981 2.687 8.392 1.00 64.50 135 LEU A CA 1
ATOM 1003 C C . LEU A 1 135 ? -20.122 2.091 9.237 1.00 64.50 135 LEU A C 1
ATOM 1005 O O . LEU A 1 135 ? -21.184 2.715 9.360 1.00 64.50 135 LEU A O 1
ATOM 1009 N N . PRO A 1 136 ? -19.930 0.907 9.856 1.00 60.62 136 PRO A N 1
ATOM 1010 C CA . PRO A 1 136 ? -20.920 0.335 10.756 1.00 60.62 136 PRO A CA 1
ATOM 1011 C C . PRO A 1 136 ? -21.297 1.341 11.847 1.00 60.62 136 PRO A C 1
ATOM 1013 O O . PRO A 1 136 ? -20.437 1.873 12.559 1.00 60.62 136 PRO A O 1
ATOM 1016 N N . ARG A 1 137 ? -22.601 1.596 12.002 1.00 58.84 137 ARG A N 1
ATOM 1017 C CA . ARG A 1 137 ? -23.099 2.340 13.159 1.00 58.84 137 ARG A CA 1
ATOM 1018 C C . ARG A 1 137 ? -22.801 1.514 14.404 1.00 58.84 137 ARG A C 1
ATOM 1020 O O . ARG A 1 137 ? -23.213 0.356 14.482 1.00 58.84 137 ARG A O 1
ATOM 1027 N N . LEU A 1 138 ? -22.120 2.108 15.382 1.00 56.69 138 LEU A N 1
ATOM 1028 C CA . LEU A 1 138 ? -22.084 1.535 16.721 1.00 56.69 138 LEU A CA 1
ATOM 1029 C C . LEU A 1 138 ? -23.538 1.441 17.189 1.00 56.69 138 LEU A C 1
ATOM 1031 O O . LEU A 1 138 ? -24.239 2.454 17.241 1.00 56.69 138 LEU A O 1
ATOM 1035 N N . ARG A 1 139 ? -24.014 0.234 17.517 1.00 52.69 139 ARG A N 1
ATOM 1036 C CA . ARG A 1 139 ? -25.137 0.156 18.452 1.00 52.69 139 ARG A CA 1
ATOM 1037 C C . ARG A 1 139 ? -24.617 0.832 19.710 1.00 52.69 139 ARG A C 1
ATOM 1039 O O . ARG A 1 139 ? -23.595 0.392 20.234 1.00 52.69 139 ARG A O 1
ATOM 1046 N N . ALA A 1 140 ? -25.255 1.925 20.125 1.00 50.16 140 ALA A N 1
ATOM 1047 C CA . ALA A 1 140 ? -24.964 2.512 21.421 1.00 50.16 140 ALA A CA 1
ATOM 1048 C C . ALA A 1 140 ? -24.960 1.366 22.438 1.00 50.16 140 ALA A C 1
ATOM 1050 O O . ALA A 1 140 ? -25.906 0.571 22.471 1.00 50.16 140 ALA A O 1
ATOM 1051 N N . LEU A 1 141 ? -23.867 1.227 23.190 1.00 47.84 141 LEU A N 1
ATOM 1052 C CA . LEU A 1 141 ? -23.882 0.354 24.355 1.00 47.84 141 LEU A CA 1
ATOM 1053 C C . LEU A 1 141 ? -25.069 0.815 25.213 1.00 47.84 141 LEU A C 1
ATOM 1055 O O . LEU A 1 141 ? -25.249 2.030 25.350 1.00 47.84 141 LEU A O 1
ATOM 1059 N N . PRO A 1 142 ? -25.915 -0.099 25.720 1.00 49.22 142 PRO A N 1
ATOM 1060 C CA . PRO A 1 142 ? -26.986 0.293 26.621 1.00 49.22 142 PRO A CA 1
ATOM 1061 C C . PRO A 1 142 ? -26.361 1.112 27.749 1.00 49.22 142 PRO A C 1
ATOM 1063 O O . PRO A 1 142 ? -25.449 0.642 28.429 1.00 49.22 142 PRO A O 1
ATOM 1066 N N . VAL A 1 143 ? -26.796 2.366 27.876 1.00 51.22 143 VAL A N 1
ATOM 1067 C CA . VAL A 1 143 ? -26.380 3.227 28.980 1.00 51.22 143 VAL A CA 1
ATOM 1068 C C . VAL A 1 143 ? -26.824 2.502 30.252 1.00 51.22 143 VAL A C 1
ATOM 1070 O O . VAL A 1 143 ? -28.007 2.158 30.337 1.00 51.22 143 VAL A O 1
ATOM 1073 N N . PRO A 1 144 ? -25.921 2.194 31.200 1.00 47.47 144 PRO A N 1
ATOM 1074 C CA . PRO A 1 144 ? -26.339 1.600 32.459 1.00 47.47 144 PRO A CA 1
ATOM 1075 C C . PRO A 1 144 ? -27.347 2.548 33.106 1.00 47.47 144 PRO A C 1
ATOM 1077 O O . PRO A 1 144 ? -27.096 3.752 33.194 1.00 47.47 144 PRO A O 1
ATOM 1080 N N . ALA A 1 145 ? -28.505 2.011 33.490 1.00 54.94 145 ALA A N 1
ATOM 1081 C CA . ALA A 1 145 ? -29.483 2.757 34.261 1.00 54.94 145 ALA A CA 1
ATOM 1082 C C . ALA A 1 145 ? -28.780 3.246 35.530 1.00 54.94 145 ALA A C 1
ATOM 1084 O O . ALA A 1 145 ? -28.321 2.446 36.343 1.00 54.94 145 ALA A O 1
ATOM 1085 N N . VAL A 1 146 ? -28.606 4.560 35.639 1.00 55.62 146 VAL A N 1
ATOM 1086 C CA . VAL A 1 146 ? -28.162 5.176 36.882 1.00 55.62 146 VAL A CA 1
ATOM 1087 C C . VAL A 1 146 ? -29.420 5.291 37.724 1.00 55.62 146 VAL A C 1
ATOM 1089 O O . VAL A 1 146 ? -30.283 6.116 37.419 1.00 55.62 146 VAL A O 1
ATOM 1092 N N . ASP A 1 147 ? -29.559 4.421 38.721 1.00 50.84 147 ASP A N 1
ATOM 1093 C CA . ASP A 1 147 ? -30.616 4.575 39.713 1.00 50.84 147 ASP A CA 1
ATOM 1094 C C . ASP A 1 147 ? -30.403 5.918 40.435 1.00 50.84 147 ASP A C 1
ATOM 1096 O O . ASP A 1 147 ? -29.278 6.211 40.860 1.00 50.84 147 ASP A O 1
ATOM 1100 N N . PRO A 1 148 ? -31.434 6.774 40.536 1.00 59.84 148 PRO A N 1
ATOM 1101 C CA . PRO A 1 148 ? -31.322 8.013 41.286 1.00 59.84 148 PRO A CA 1
ATOM 1102 C C . PRO A 1 148 ? -31.110 7.692 42.772 1.00 59.84 148 PRO A C 1
ATOM 1104 O O . PRO A 1 148 ? -31.841 6.882 43.343 1.00 59.84 148 PRO A O 1
ATOM 1107 N N . VAL A 1 149 ? -30.088 8.325 43.359 1.00 63.84 149 VAL A N 1
ATOM 1108 C CA . VAL A 1 149 ? -29.800 8.327 44.806 1.00 63.84 149 VAL A CA 1
ATOM 1109 C C . VAL A 1 149 ? -30.870 9.111 45.554 1.00 63.84 149 VAL A C 1
ATOM 1111 O O . VAL A 1 149 ? -31.229 10.207 45.064 1.00 63.84 149 VAL A O 1
#